Protein AF-A0A966QIK7-F1 (afdb_monomer_lite)

Sequence (91 aa):
MSDKELLKRIEKLESRNKKVEGDKAWETSWLRRISIMFLTYMVVVVYLKFVIHIDPWINALVPVIGFAASTLTLTFLKRSWLDKLYKKQRP

Secondary structure (DSSP, 8-state):
--HHHHHHHHHHHHHHHHHHHHHHHHHH-HHHHHHHHHHHHHHHHHHHHH-TTS-HHHHHHHHHHHHHHHHHHHHHHHHHHHHHHHHHT--

Radius of gyration: 20.85 Å; chains: 1; bounding box: 51×24×56 Å

Foldseek 3Di:
DDPVVVVVVVVVVVVVVLVVVLVVCLVPDPVLVVLLVVLVVVLVVVCVVPPPPHDVVVVVCSVVVSVVVSVVVSVVVSVVVSVVVVVVPDD

Structure (mmCIF, N/CA/C/O backbone):
data_AF-A0A966QIK7-F1
#
_entry.id   AF-A0A966QIK7-F1
#
loop_
_atom_site.group_PDB
_atom_site.id
_atom_site.type_symbol
_atom_site.label_atom_id
_atom_site.label_alt_id
_atom_site.label_comp_id
_atom_site.label_asym_id
_atom_site.label_entity_id
_atom_site.label_seq_id
_atom_site.pdbx_PDB_ins_code
_atom_site.Cartn_x
_atom_site.Cartn_y
_atom_site.Cartn_z
_atom_site.occupancy
_atom_site.B_iso_or_equiv
_atom_site.auth_seq_id
_atom_site.auth_comp_id
_atom_site.auth_asym_id
_atom_site.auth_atom_id
_atom_site.pdbx_PDB_model_num
ATOM 1 N N . MET A 1 1 ? -32.727 9.903 28.867 1.00 59.75 1 MET A N 1
ATOM 2 C CA . MET A 1 1 ? -31.783 9.063 28.102 1.00 59.75 1 MET A CA 1
ATOM 3 C C . MET A 1 1 ? -31.539 7.830 28.946 1.00 59.75 1 MET A C 1
ATOM 5 O O . MET A 1 1 ? -31.163 7.990 30.098 1.00 59.75 1 MET A O 1
ATOM 9 N N . SER A 1 2 ? -31.903 6.649 28.454 1.00 83.50 2 SER A N 1
ATOM 10 C CA . SER A 1 2 ? -31.855 5.409 29.246 1.00 83.50 2 SER A CA 1
ATOM 11 C C . SER A 1 2 ? -30.454 4.794 29.201 1.00 83.50 2 SER A C 1
ATOM 13 O O . SER A 1 2 ? -29.792 4.872 28.167 1.00 83.50 2 SER A O 1
ATOM 15 N N . ASP A 1 3 ? -30.015 4.120 30.267 1.00 86.12 3 ASP A N 1
ATOM 16 C CA . ASP A 1 3 ? -28.716 3.421 30.320 1.00 86.12 3 ASP A CA 1
ATOM 17 C C . ASP A 1 3 ? -28.517 2.451 29.140 1.00 86.12 3 ASP A C 1
ATOM 19 O O . ASP A 1 3 ? -27.417 2.303 28.605 1.00 86.12 3 ASP A O 1
ATOM 23 N N . LYS A 1 4 ? -29.611 1.861 28.637 1.00 86.94 4 LYS A N 1
ATOM 24 C CA . LYS A 1 4 ? -29.604 1.007 27.437 1.00 86.94 4 LYS A CA 1
ATOM 25 C C . LYS A 1 4 ? -29.228 1.760 26.153 1.00 86.94 4 LYS A C 1
ATOM 27 O O . LYS A 1 4 ? -28.624 1.174 25.256 1.00 86.94 4 LYS A O 1
ATOM 32 N N . GLU A 1 5 ? -29.583 3.037 26.034 1.00 89.12 5 GLU A N 1
ATOM 33 C CA . GLU A 1 5 ? -29.214 3.876 24.884 1.00 89.12 5 GLU A CA 1
ATOM 34 C C . GLU A 1 5 ? -27.739 4.280 24.938 1.00 89.12 5 GLU A C 1
ATOM 36 O O . GLU A 1 5 ? -27.075 4.336 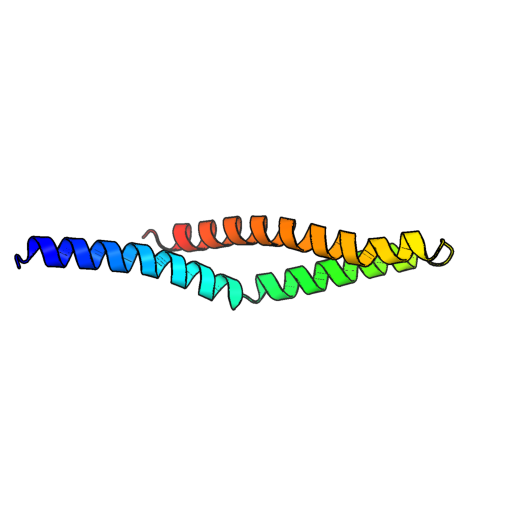23.899 1.00 89.12 5 GLU A O 1
ATOM 41 N N . LEU A 1 6 ? -27.215 4.519 26.145 1.00 90.56 6 LEU A N 1
ATOM 42 C CA . LEU A 1 6 ? -25.802 4.821 26.366 1.00 90.56 6 LEU A CA 1
ATOM 43 C C . LEU A 1 6 ? -24.918 3.626 26.002 1.00 90.56 6 LEU A C 1
ATOM 45 O O . LEU A 1 6 ? -23.974 3.793 25.233 1.00 90.56 6 LEU A O 1
ATOM 49 N N . LEU A 1 7 ? -25.279 2.418 26.443 1.00 91.69 7 LEU A N 1
ATOM 50 C CA . LEU A 1 7 ? -24.560 1.188 26.093 1.00 91.69 7 LEU A CA 1
ATOM 51 C C . LEU A 1 7 ? -24.503 0.959 24.575 1.00 91.69 7 LEU A C 1
ATOM 53 O O . LEU A 1 7 ? -23.429 0.724 24.026 1.00 91.69 7 LEU A O 1
ATOM 57 N N . LYS A 1 8 ? -25.629 1.134 23.867 1.00 89.75 8 LYS A N 1
ATOM 58 C CA . LYS A 1 8 ? -25.665 1.035 22.394 1.00 89.75 8 LYS A CA 1
ATOM 59 C C . LYS A 1 8 ? -24.773 2.070 21.707 1.00 89.75 8 LYS A C 1
ATOM 61 O O . LYS A 1 8 ? -24.175 1.791 20.666 1.00 89.75 8 LYS A O 1
ATOM 66 N N . ARG A 1 9 ? -24.693 3.288 22.250 1.00 92.69 9 ARG A N 1
ATOM 67 C CA . ARG A 1 9 ? -23.790 4.327 21.735 1.00 92.69 9 ARG A CA 1
ATOM 68 C C . ARG A 1 9 ? -22.326 3.961 21.963 1.00 92.69 9 ARG A C 1
ATOM 70 O O . ARG A 1 9 ? -21.541 4.138 21.036 1.00 92.69 9 ARG A O 1
ATOM 77 N N . ILE A 1 10 ? -21.980 3.443 23.139 1.00 91.81 10 ILE A N 1
ATOM 78 C CA . ILE A 1 10 ? -20.617 3.013 23.479 1.00 91.81 10 ILE A CA 1
ATOM 79 C C . ILE A 1 10 ? -20.163 1.891 22.539 1.00 91.81 10 ILE A C 1
ATOM 81 O O . ILE A 1 10 ? -19.136 2.033 21.883 1.00 91.81 10 ILE A O 1
ATOM 85 N N . GLU A 1 11 ? -20.977 0.855 22.342 1.00 91.12 11 GLU A N 1
ATOM 86 C CA . GLU A 1 11 ? -20.660 -0.257 21.432 1.00 91.12 11 GLU A CA 1
ATOM 87 C C . GLU A 1 11 ? -20.456 0.217 19.975 1.00 91.12 11 GLU A C 1
ATOM 89 O O . GLU A 1 11 ? -19.535 -0.198 19.257 1.00 91.12 11 GLU A O 1
ATOM 94 N N . LYS A 1 12 ? -21.282 1.169 19.521 1.00 90.44 12 LYS A N 1
ATOM 95 C CA . LYS A 1 12 ? -21.133 1.787 18.194 1.00 90.44 12 LYS A CA 1
ATOM 96 C C . LYS A 1 12 ? -19.855 2.626 18.075 1.00 90.44 12 LYS A C 1
ATOM 98 O O . LYS A 1 12 ? -19.290 2.723 16.984 1.00 90.44 12 LYS A O 1
ATOM 103 N N . LEU A 1 13 ? -19.411 3.257 19.158 1.00 89.62 13 LEU A N 1
ATOM 104 C CA . LEU A 1 13 ? -18.165 4.022 19.187 1.00 89.62 13 LEU A CA 1
ATOM 105 C C . LEU A 1 13 ? -16.950 3.090 19.192 1.00 89.62 13 LEU A C 1
ATOM 107 O O . LEU A 1 13 ? -16.056 3.276 18.370 1.00 89.62 13 LEU A O 1
ATOM 111 N N . GLU A 1 14 ? -16.950 2.048 20.020 1.00 89.06 14 GLU A N 1
ATOM 112 C CA . GLU A 1 14 ? -15.866 1.061 20.091 1.00 89.06 14 GLU A CA 1
ATOM 113 C C . GLU A 1 14 ? -15.674 0.318 18.766 1.00 89.06 14 GLU A C 1
ATOM 115 O O . GLU A 1 14 ? -14.557 0.216 18.258 1.00 89.06 14 GLU A O 1
ATOM 120 N N . SER A 1 15 ? -16.764 -0.133 18.139 1.00 85.06 15 SER A N 1
ATOM 121 C CA . SER A 1 15 ? -16.699 -0.828 16.845 1.00 85.06 15 SER A CA 1
ATOM 122 C C . SER A 1 15 ? -16.126 0.042 15.720 1.00 85.06 15 SER A C 1
ATOM 124 O O . SER A 1 15 ? -15.428 -0.463 14.835 1.00 85.06 15 SER A O 1
ATOM 126 N N . ARG A 1 16 ? -16.384 1.355 15.743 1.00 85.81 16 ARG A N 1
ATOM 127 C CA . ARG A 1 16 ? -15.784 2.312 14.803 1.00 85.81 16 ARG A CA 1
ATOM 128 C C . ARG A 1 16 ? -14.328 2.605 15.144 1.00 85.81 16 ARG A C 1
ATOM 130 O O . ARG A 1 16 ? -13.497 2.574 14.238 1.00 85.81 16 ARG A O 1
ATOM 137 N N . ASN A 1 17 ? -14.016 2.845 16.416 1.00 90.56 17 ASN A N 1
ATOM 138 C CA . ASN A 1 17 ? -12.653 3.122 16.868 1.00 90.56 17 ASN A CA 1
ATOM 139 C C . ASN A 1 17 ? -11.720 1.955 16.549 1.00 90.56 17 AS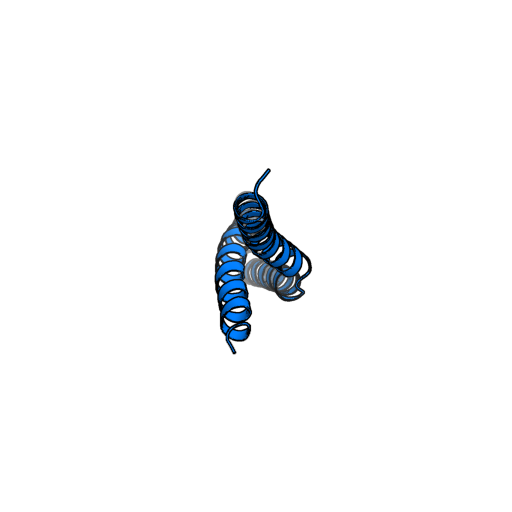N A C 1
ATOM 141 O O . ASN A 1 17 ? -10.654 2.181 15.993 1.00 90.56 17 ASN A O 1
ATOM 145 N N . LYS A 1 18 ? -12.169 0.710 16.735 1.00 83.94 18 LYS A N 1
ATOM 146 C CA . LYS A 1 18 ? -11.397 -0.492 16.393 1.00 83.94 18 LYS A CA 1
ATOM 147 C C . LYS A 1 18 ? -10.973 -0.546 14.921 1.00 83.94 18 LYS A C 1
ATOM 149 O O . LYS A 1 18 ? -9.875 -1.012 14.621 1.00 83.94 18 LYS A O 1
ATOM 154 N N . LYS A 1 19 ? -11.820 -0.072 13.998 1.00 83.50 19 LYS A N 1
ATOM 155 C CA . LYS A 1 19 ? -11.478 0.027 12.565 1.00 83.50 19 LYS A CA 1
ATOM 156 C C . LYS A 1 19 ? -10.444 1.125 12.321 1.00 83.50 19 LYS A C 1
ATOM 158 O O . LYS A 1 19 ? -9.438 0.884 11.663 1.00 83.50 19 LYS A O 1
ATOM 163 N N . VAL A 1 20 ? -10.672 2.303 12.902 1.00 86.31 20 VAL A N 1
ATOM 164 C CA . VAL A 1 20 ? -9.780 3.464 12.768 1.00 86.31 20 VAL A CA 1
ATOM 165 C C . VAL A 1 20 ? -8.395 3.180 13.355 1.00 86.31 20 VAL A C 1
ATOM 167 O O . VAL A 1 20 ? -7.388 3.570 12.775 1.00 86.31 20 VAL A O 1
ATOM 170 N N . GLU A 1 21 ? -8.320 2.484 14.485 1.00 85.56 21 GLU A N 1
ATOM 171 C CA . GLU A 1 21 ? -7.058 2.082 15.107 1.00 85.56 21 GLU A CA 1
ATOM 172 C C . GLU A 1 21 ? -6.306 1.055 14.264 1.00 85.56 21 GLU A C 1
ATOM 174 O O . GLU A 1 21 ? -5.095 1.183 14.100 1.00 85.56 21 GLU A O 1
ATOM 179 N N . GLY A 1 22 ? -7.013 0.093 13.661 1.00 83.38 22 GLY A N 1
ATOM 180 C CA . GLY A 1 22 ? -6.420 -0.834 12.696 1.00 83.38 22 GLY A CA 1
ATOM 181 C C . GLY A 1 22 ? -5.817 -0.106 11.491 1.00 83.38 22 GLY A C 1
ATOM 182 O O . GLY A 1 22 ? -4.689 -0.396 11.089 1.00 83.38 22 GLY A O 1
ATOM 183 N N . ASP A 1 23 ? -6.530 0.888 10.957 1.00 82.25 23 ASP A N 1
ATOM 184 C CA . ASP A 1 23 ? -6.033 1.726 9.865 1.00 82.25 23 ASP A CA 1
ATOM 185 C C . ASP A 1 23 ? -4.802 2.543 10.285 1.00 82.25 23 ASP A C 1
ATOM 187 O O . ASP A 1 23 ? -3.773 2.480 9.614 1.00 82.25 23 ASP A O 1
ATOM 191 N N . LYS A 1 24 ? -4.844 3.229 11.434 1.00 82.00 24 LYS A N 1
ATOM 192 C CA . LYS A 1 24 ? -3.698 3.989 11.968 1.00 82.00 24 LYS A CA 1
ATOM 193 C C . LYS A 1 24 ? -2.473 3.106 12.210 1.00 82.00 24 LYS A C 1
ATOM 195 O O . LYS A 1 24 ? -1.346 3.497 11.894 1.00 82.00 24 LYS A O 1
ATOM 200 N N . ALA A 1 25 ? -2.681 1.910 12.753 1.00 83.88 25 ALA A N 1
ATOM 201 C CA . ALA A 1 25 ? -1.608 0.964 13.025 1.00 83.88 25 ALA A CA 1
ATOM 202 C C . ALA A 1 25 ? -0.991 0.430 11.720 1.00 83.88 25 ALA A C 1
ATOM 204 O O . ALA A 1 25 ? 0.223 0.259 11.632 1.00 83.88 25 ALA A O 1
ATOM 205 N N . TRP A 1 26 ? -1.797 0.241 10.670 1.00 81.12 26 TRP A N 1
ATOM 206 C CA . TRP A 1 26 ? -1.291 -0.089 9.338 1.00 81.12 26 TRP A CA 1
ATOM 207 C C . TRP A 1 26 ? -0.455 1.047 8.737 1.00 81.12 26 TRP A C 1
ATOM 209 O O . TRP A 1 26 ? 0.616 0.802 8.179 1.00 81.12 26 TRP A O 1
ATOM 219 N N . GLU A 1 27 ? -0.913 2.294 8.848 1.00 80.12 27 GLU A N 1
ATOM 220 C CA . GLU A 1 27 ? -0.200 3.455 8.302 1.00 80.12 27 GLU A CA 1
ATOM 221 C C . GLU A 1 27 ? 1.148 3.706 8.980 1.00 80.12 27 GLU A C 1
ATOM 223 O O . GLU A 1 27 ? 2.116 4.077 8.313 1.00 80.12 27 GLU A O 1
ATOM 228 N N . THR A 1 28 ? 1.225 3.444 10.283 1.00 81.06 28 THR A N 1
ATOM 229 C CA . THR A 1 28 ? 2.466 3.514 11.066 1.00 81.06 28 THR A CA 1
ATOM 230 C C . THR A 1 28 ? 3.311 2.241 10.972 1.00 81.06 28 THR A C 1
ATOM 232 O O . THR A 1 28 ? 4.464 2.239 11.406 1.00 81.06 28 THR A O 1
ATOM 235 N N . SER A 1 29 ? 2.791 1.169 10.365 1.00 82.56 29 SER A N 1
ATOM 236 C CA . SER A 1 29 ? 3.512 -0.096 10.253 1.00 82.56 29 SER A CA 1
ATOM 237 C C . SER A 1 29 ? 4.762 0.027 9.376 1.00 82.56 29 SER A C 1
ATOM 239 O O . SER A 1 29 ? 4.749 0.540 8.251 1.00 82.56 29 SER A O 1
ATOM 241 N N . TRP A 1 30 ? 5.860 -0.544 9.870 1.00 78.25 30 TRP A N 1
ATOM 242 C CA . TRP A 1 30 ? 7.087 -0.711 9.092 1.00 78.25 30 TRP A CA 1
ATOM 243 C C . TRP A 1 30 ? 6.889 -1.636 7.891 1.00 78.25 30 TRP A C 1
ATOM 245 O O . TRP A 1 30 ? 7.548 -1.455 6.871 1.00 78.25 30 TRP A O 1
ATOM 255 N N . LEU A 1 31 ? 5.936 -2.572 7.971 1.00 81.06 31 LEU A N 1
ATOM 256 C CA . LEU A 1 31 ? 5.628 -3.500 6.886 1.00 81.06 31 LEU A CA 1
ATOM 257 C C . LEU A 1 31 ? 5.219 -2.756 5.608 1.00 81.06 31 LEU A C 1
ATOM 259 O O . LEU A 1 31 ? 5.737 -3.065 4.536 1.00 81.06 31 LEU A O 1
ATOM 263 N N . ARG A 1 32 ? 4.356 -1.735 5.715 1.00 82.44 32 ARG A N 1
ATOM 264 C CA . ARG A 1 32 ? 3.966 -0.892 4.574 1.00 82.44 32 ARG A CA 1
ATOM 265 C C . ARG A 1 32 ? 5.178 -0.189 3.959 1.00 82.44 32 ARG A C 1
ATOM 267 O O . ARG A 1 32 ? 5.349 -0.225 2.743 1.00 82.44 32 ARG A O 1
ATOM 274 N N . ARG A 1 33 ? 6.020 0.440 4.787 1.00 83.62 33 ARG A N 1
ATOM 275 C CA . ARG A 1 33 ? 7.200 1.192 4.321 1.00 83.62 33 ARG A CA 1
ATOM 276 C C . ARG A 1 33 ? 8.219 0.279 3.637 1.00 83.62 33 ARG A C 1
ATOM 278 O O . ARG A 1 33 ? 8.646 0.578 2.528 1.00 83.62 33 ARG A O 1
ATOM 285 N N . ILE A 1 34 ? 8.555 -0.850 4.262 1.00 85.69 34 ILE A N 1
ATOM 286 C CA . ILE A 1 34 ? 9.502 -1.836 3.723 1.00 85.69 34 ILE A CA 1
ATOM 287 C C . ILE A 1 34 ? 8.981 -2.430 2.413 1.00 85.69 34 ILE A C 1
ATOM 289 O O . ILE A 1 34 ? 9.751 -2.560 1.468 1.00 85.69 34 ILE A O 1
ATOM 293 N N . SER A 1 35 ? 7.679 -2.717 2.319 1.00 83.25 35 SER A N 1
ATOM 294 C CA . SER A 1 35 ? 7.080 -3.263 1.094 1.00 83.25 35 SER A CA 1
ATOM 295 C C . SER A 1 35 ? 7.221 -2.308 -0.091 1.00 83.25 35 SER A C 1
ATOM 2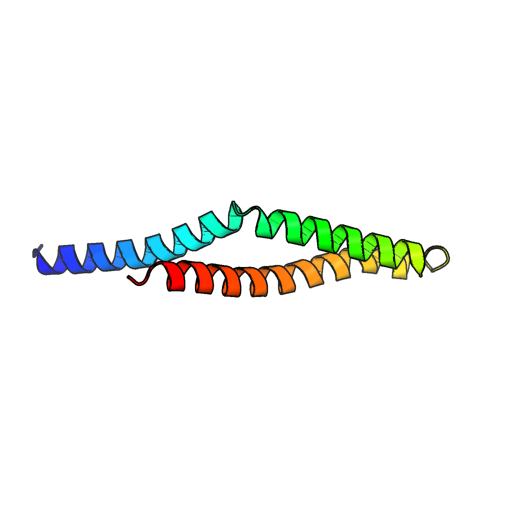97 O O . SER A 1 35 ? 7.589 -2.745 -1.176 1.00 83.25 35 SER A O 1
ATOM 299 N N . ILE A 1 36 ? 6.980 -1.005 0.111 1.00 84.69 36 ILE A N 1
ATOM 300 C CA . ILE A 1 36 ? 7.160 0.005 -0.945 1.00 84.69 36 ILE A CA 1
ATOM 301 C C . ILE A 1 36 ? 8.631 0.092 -1.349 1.00 84.69 36 ILE A C 1
ATOM 303 O O . ILE A 1 36 ? 8.935 0.020 -2.533 1.00 84.69 36 ILE A O 1
ATOM 307 N N . MET A 1 37 ? 9.544 0.213 -0.380 1.00 85.38 37 MET A N 1
ATOM 308 C CA . MET A 1 37 ? 10.980 0.320 -0.666 1.00 85.38 37 MET A CA 1
ATOM 309 C C . MET A 1 37 ? 11.499 -0.898 -1.436 1.00 85.38 37 MET A C 1
ATOM 311 O O . MET A 1 37 ? 12.191 -0.739 -2.438 1.00 85.38 37 MET A O 1
ATOM 315 N N . PHE A 1 38 ? 11.124 -2.103 -1.000 1.00 86.88 38 PHE A N 1
ATOM 316 C CA . PHE A 1 38 ? 11.510 -3.350 -1.652 1.00 86.88 38 PHE A CA 1
ATOM 317 C C . PHE A 1 38 ? 10.965 -3.439 -3.079 1.00 86.88 38 PHE A C 1
ATOM 319 O O . PHE A 1 38 ? 11.719 -3.741 -4.002 1.00 86.88 38 PHE A O 1
ATOM 326 N N . LEU A 1 39 ? 9.679 -3.134 -3.279 1.00 83.12 39 LEU A N 1
ATOM 327 C CA . LEU A 1 39 ? 9.055 -3.193 -4.598 1.00 83.12 39 LEU A CA 1
ATOM 328 C C . LEU A 1 39 ? 9.677 -2.169 -5.556 1.00 83.12 39 LEU A C 1
ATOM 330 O O . LEU A 1 39 ? 10.022 -2.519 -6.681 1.00 83.12 39 LEU A O 1
ATOM 334 N N . THR A 1 40 ? 9.882 -0.929 -5.103 1.00 82.56 40 THR A N 1
ATOM 335 C CA . THR A 1 40 ? 10.535 0.119 -5.898 1.00 82.56 40 THR A CA 1
ATOM 336 C C . THR A 1 40 ? 11.954 -0.288 -6.281 1.00 82.56 40 THR A C 1
ATOM 338 O O . THR A 1 40 ? 12.325 -0.176 -7.447 1.00 82.56 40 THR A O 1
ATOM 341 N N . TYR A 1 41 ? 12.736 -0.814 -5.334 1.00 83.50 41 TYR A N 1
ATOM 342 C CA . TYR A 1 41 ? 14.086 -1.294 -5.615 1.00 83.50 41 TYR A CA 1
ATOM 343 C C . TYR A 1 41 ? 14.080 -2.441 -6.631 1.00 83.50 41 TYR A C 1
ATOM 345 O O . TYR A 1 41 ? 14.822 -2.399 -7.608 1.00 83.50 41 TYR A O 1
ATOM 353 N N . MET A 1 42 ? 13.203 -3.431 -6.449 1.00 84.31 42 MET A N 1
ATOM 354 C CA . MET A 1 42 ? 13.086 -4.568 -7.358 1.00 84.31 42 MET A CA 1
ATOM 355 C C . MET A 1 42 ? 12.712 -4.122 -8.778 1.00 84.31 42 MET A C 1
ATOM 357 O O . MET A 1 42 ? 13.329 -4.575 -9.740 1.00 84.31 42 MET A O 1
ATOM 361 N N . VAL A 1 43 ? 11.755 -3.199 -8.917 1.00 83.00 43 VAL A N 1
ATOM 362 C CA . VAL A 1 43 ? 11.351 -2.631 -10.213 1.00 83.00 43 VAL A CA 1
ATOM 363 C C . VAL A 1 43 ? 12.525 -1.921 -10.890 1.00 83.00 43 VAL A C 1
ATOM 365 O O . VAL A 1 43 ? 12.780 -2.166 -12.067 1.00 83.00 43 VAL A O 1
ATOM 368 N N . VAL A 1 44 ? 13.282 -1.100 -10.153 1.00 82.12 44 VAL A N 1
ATOM 369 C CA . VAL A 1 44 ? 14.459 -0.393 -10.687 1.00 82.12 44 VAL A CA 1
ATOM 370 C C . VAL A 1 44 ? 15.576 -1.364 -11.078 1.00 82.12 44 VAL A C 1
ATOM 372 O O . VAL A 1 44 ? 16.185 -1.195 -12.128 1.00 82.12 44 VAL A O 1
ATOM 375 N N . VAL A 1 45 ? 15.839 -2.410 -10.291 1.00 83.56 45 VAL A N 1
ATOM 376 C CA . VAL A 1 45 ? 16.862 -3.419 -10.618 1.00 83.56 45 VAL A CA 1
ATOM 377 C C . VAL A 1 45 ? 16.492 -4.206 -11.874 1.00 83.56 45 VAL A C 1
ATOM 379 O O . VAL A 1 45 ? 17.336 -4.390 -12.748 1.00 83.56 45 VAL A O 1
ATOM 382 N N . VAL A 1 46 ? 15.237 -4.654 -11.991 1.00 81.19 46 VAL A N 1
ATOM 383 C CA . VAL A 1 46 ? 14.738 -5.328 -13.202 1.00 81.19 46 VAL A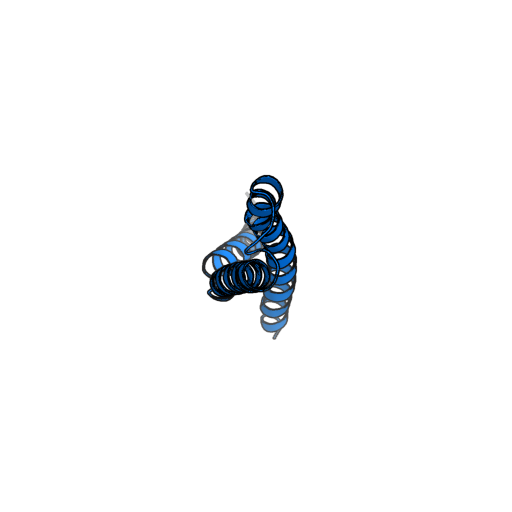 CA 1
ATOM 384 C C . VAL A 1 46 ? 14.866 -4.392 -14.401 1.00 81.19 46 VAL A C 1
ATOM 386 O O . VAL A 1 46 ? 15.397 -4.778 -15.438 1.00 81.19 46 VAL A O 1
ATOM 389 N N . TYR A 1 47 ? 14.464 -3.136 -14.241 1.00 75.12 47 TYR A N 1
ATOM 390 C CA . TYR A 1 47 ? 14.593 -2.125 -15.277 1.00 75.12 47 TYR A CA 1
ATOM 391 C C . TYR A 1 47 ? 16.038 -1.935 -15.750 1.00 75.12 47 TYR A C 1
ATOM 393 O O . TYR A 1 47 ? 16.320 -2.079 -16.939 1.00 75.12 47 TYR A O 1
ATOM 401 N N . LEU A 1 48 ? 16.970 -1.694 -14.825 1.00 74.19 48 LEU A N 1
ATOM 402 C CA . LEU A 1 48 ? 18.382 -1.513 -15.154 1.00 74.19 48 LEU A CA 1
ATOM 403 C C . LEU A 1 48 ? 18.974 -2.767 -15.818 1.00 74.19 48 LEU A C 1
ATOM 405 O O . LEU A 1 48 ? 19.818 -2.666 -16.700 1.00 74.19 48 LEU A O 1
ATOM 409 N N . LYS A 1 49 ? 18.508 -3.962 -15.446 1.00 75.31 49 LYS A N 1
ATOM 410 C CA . LYS A 1 49 ? 18.998 -5.215 -16.027 1.00 75.31 49 LYS A CA 1
ATOM 411 C C . LYS A 1 49 ? 18.530 -5.451 -17.467 1.00 75.31 49 LYS A C 1
ATOM 413 O O . LYS A 1 49 ? 19.291 -6.016 -18.246 1.00 75.31 49 LYS A O 1
ATOM 418 N N . PHE A 1 50 ? 17.299 -5.075 -17.814 1.00 70.19 50 PHE A N 1
ATOM 419 C CA . PHE A 1 50 ? 16.685 -5.457 -19.096 1.00 70.19 50 PHE A CA 1
ATOM 420 C C . PHE A 1 50 ? 16.495 -4.297 -20.085 1.00 70.19 50 PHE A C 1
ATOM 422 O O . PHE A 1 50 ? 16.278 -4.549 -21.266 1.00 70.19 50 PHE A O 1
ATOM 429 N N . VAL A 1 51 ? 16.549 -3.042 -19.627 1.00 67.88 51 VAL A N 1
ATOM 430 C CA . VAL A 1 51 ? 15.959 -1.898 -20.351 1.00 67.88 51 VAL A CA 1
ATOM 431 C C . VAL A 1 51 ? 16.931 -0.712 -20.498 1.00 67.88 51 VAL A C 1
ATOM 433 O O . VAL A 1 51 ? 16.555 0.349 -20.980 1.00 67.88 51 VAL A O 1
ATOM 436 N N . ILE A 1 52 ? 18.217 -0.867 -20.158 1.00 63.19 52 ILE A N 1
ATOM 437 C CA . ILE A 1 52 ? 19.225 0.213 -20.282 1.00 63.19 52 ILE A CA 1
ATOM 438 C C . ILE A 1 52 ? 19.444 0.688 -21.740 1.00 63.19 52 ILE A C 1
ATOM 440 O O . ILE A 1 52 ? 20.122 1.689 -21.952 1.00 63.19 52 ILE A O 1
ATOM 444 N N . HIS A 1 53 ? 18.879 0.026 -22.760 1.00 63.91 53 HIS A N 1
ATOM 445 C CA . HIS A 1 53 ? 19.008 0.406 -24.183 1.00 63.91 53 HIS A CA 1
ATOM 446 C C . HIS A 1 53 ? 17.661 0.639 -24.901 1.00 63.91 53 HIS A C 1
ATOM 448 O O . HIS A 1 53 ? 17.613 0.599 -26.127 1.00 63.91 53 HIS 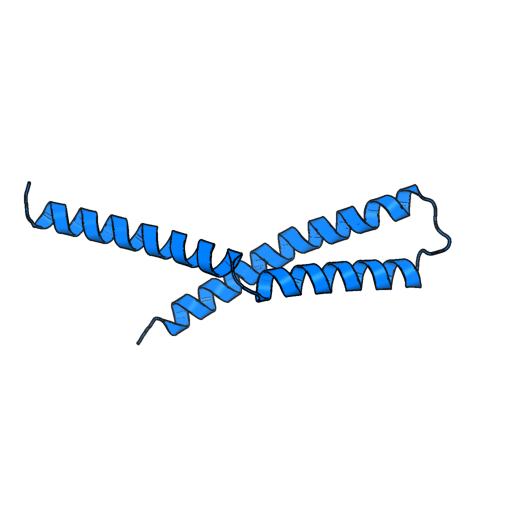A O 1
ATOM 454 N N . ILE A 1 54 ? 16.558 0.851 -24.171 1.00 62.00 54 ILE A N 1
ATOM 455 C CA . ILE A 1 54 ? 15.209 0.945 -24.763 1.00 62.00 54 ILE A CA 1
ATOM 456 C C . ILE A 1 54 ? 14.660 2.383 -24.696 1.00 62.00 54 ILE A C 1
ATOM 458 O O . ILE A 1 54 ? 15.013 3.158 -23.805 1.00 62.00 54 ILE A O 1
ATOM 462 N N . ASP A 1 55 ? 13.806 2.718 -25.670 1.00 71.88 55 ASP A N 1
ATOM 463 C CA . ASP A 1 55 ? 13.129 4.002 -25.884 1.00 71.88 55 ASP A CA 1
ATOM 464 C C . ASP A 1 55 ? 12.611 4.683 -24.591 1.00 71.88 55 ASP A C 1
ATOM 466 O O . ASP A 1 55 ? 11.977 4.023 -23.755 1.00 71.88 55 ASP A O 1
ATOM 470 N N . PRO A 1 56 ? 12.774 6.017 -24.434 1.00 73.50 56 PRO A N 1
ATOM 471 C CA . PRO A 1 56 ? 12.354 6.768 -23.242 1.00 73.50 56 PRO A CA 1
ATOM 472 C C . PRO A 1 56 ? 10.882 6.580 -22.843 1.00 73.50 56 PRO A C 1
ATOM 474 O O . PRO A 1 56 ? 10.541 6.648 -21.662 1.00 73.50 56 PRO A O 1
ATOM 477 N N . TRP A 1 57 ? 10.009 6.307 -23.813 1.00 77.00 57 TRP A N 1
ATOM 478 C CA . TRP A 1 57 ? 8.581 6.073 -23.594 1.00 77.00 57 TRP A CA 1
ATOM 479 C C . TRP A 1 57 ? 8.300 4.800 -22.788 1.00 77.00 57 TRP A C 1
ATOM 481 O O . TRP A 1 57 ? 7.416 4.798 -21.932 1.00 77.00 57 TRP A O 1
ATOM 491 N N . ILE A 1 58 ? 9.080 3.734 -23.001 1.00 71.88 58 ILE A N 1
ATOM 492 C CA . ILE A 1 58 ? 8.966 2.491 -22.224 1.00 71.88 58 ILE A CA 1
ATOM 493 C C . ILE A 1 58 ? 9.549 2.697 -20.823 1.00 71.88 58 ILE A C 1
ATOM 495 O O . ILE A 1 58 ? 8.971 2.246 -19.833 1.00 71.88 58 ILE A O 1
ATOM 499 N N . ASN A 1 59 ? 10.636 3.461 -20.721 1.00 72.25 59 ASN A N 1
ATOM 500 C CA . ASN A 1 59 ? 11.286 3.780 -19.449 1.00 72.25 59 ASN A CA 1
ATOM 501 C C . ASN A 1 59 ? 10.363 4.568 -18.510 1.00 72.25 59 ASN A C 1
ATOM 503 O O . ASN A 1 59 ? 10.344 4.319 -17.306 1.00 72.25 59 ASN A O 1
ATOM 507 N N . ALA A 1 60 ? 9.543 5.469 -19.059 1.00 77.00 60 ALA A N 1
ATOM 508 C CA . ALA A 1 60 ? 8.567 6.240 -18.294 1.00 77.00 60 ALA A CA 1
ATOM 509 C C . ALA A 1 60 ? 7.438 5.378 -17.691 1.00 77.00 60 ALA A C 1
ATOM 511 O O . ALA A 1 60 ? 6.885 5.737 -16.652 1.00 77.00 60 ALA A O 1
ATOM 512 N N . LEU A 1 61 ? 7.113 4.224 -18.287 1.00 79.38 61 LEU A N 1
ATOM 513 C CA . LEU A 1 61 ? 6.064 3.327 -17.780 1.00 79.38 61 LEU A CA 1
ATOM 514 C C . LEU A 1 61 ? 6.507 2.506 -16.565 1.00 79.38 61 LEU A C 1
ATOM 516 O O . LEU A 1 61 ? 5.675 2.062 -15.778 1.00 79.38 61 LEU A O 1
ATOM 520 N N . VAL A 1 62 ? 7.807 2.323 -16.372 1.00 75.75 62 VAL A N 1
ATOM 521 C CA . VAL A 1 62 ? 8.377 1.500 -15.299 1.00 75.75 62 VAL A CA 1
ATOM 522 C C . VAL A 1 62 ? 8.020 2.011 -13.896 1.00 75.75 62 VAL A C 1
ATOM 524 O O . VAL A 1 62 ? 7.468 1.229 -13.116 1.00 75.75 62 VAL A O 1
ATOM 527 N N . PRO A 1 63 ? 8.248 3.293 -13.540 1.00 75.94 63 PRO A N 1
ATOM 528 C CA . PRO A 1 63 ? 7.811 3.816 -12.247 1.00 75.94 63 PRO A CA 1
ATOM 529 C C . PRO A 1 63 ? 6.282 3.817 -12.100 1.00 75.94 63 PRO A C 1
ATOM 531 O O . PRO A 1 63 ? 5.784 3.634 -10.991 1.00 75.94 63 PRO A O 1
ATOM 534 N N . VAL A 1 64 ? 5.528 3.953 -13.199 1.00 82.94 64 VAL A N 1
ATOM 535 C CA . VAL A 1 64 ? 4.054 3.914 -13.188 1.00 82.94 64 VAL A CA 1
ATOM 536 C C . VAL A 1 64 ? 3.548 2.514 -12.840 1.00 82.94 64 VAL A C 1
ATOM 538 O O . VAL A 1 64 ? 2.707 2.362 -11.954 1.00 82.94 64 VAL A O 1
ATOM 541 N N . ILE A 1 65 ? 4.100 1.480 -13.480 1.00 82.94 65 ILE A N 1
ATOM 542 C CA . ILE A 1 65 ? 3.765 0.079 -13.206 1.00 82.94 65 ILE A CA 1
ATOM 543 C C . ILE A 1 65 ? 4.221 -0.310 -11.799 1.00 82.94 65 ILE A C 1
ATOM 545 O O . ILE A 1 65 ? 3.461 -0.944 -11.071 1.00 82.94 65 ILE A O 1
ATOM 549 N N . GLY A 1 66 ? 5.417 0.109 -11.377 1.00 83.62 66 GLY A N 1
ATOM 550 C CA . GLY A 1 66 ? 5.900 -0.125 -10.016 1.00 83.62 66 GLY A CA 1
ATOM 551 C C . GLY A 1 66 ? 4.988 0.502 -8.960 1.00 83.62 66 GLY A C 1
ATOM 552 O O . GLY A 1 66 ? 4.612 -0.153 -7.987 1.00 83.62 66 GLY A O 1
ATOM 553 N N . PHE A 1 67 ? 4.549 1.742 -9.182 1.00 82.38 67 PHE A N 1
ATOM 554 C CA . PHE A 1 67 ? 3.595 2.402 -8.299 1.00 82.38 67 PHE A CA 1
ATOM 555 C C . PHE A 1 67 ? 2.239 1.685 -8.287 1.00 82.38 67 PHE A C 1
ATOM 557 O O . PHE A 1 67 ? 1.730 1.378 -7.208 1.00 82.38 67 PHE A O 1
ATOM 564 N N . ALA A 1 68 ? 1.680 1.339 -9.448 1.00 84.62 68 ALA A N 1
ATOM 565 C CA . ALA A 1 68 ? 0.411 0.616 -9.544 1.00 84.62 68 ALA A CA 1
ATOM 566 C C . ALA A 1 68 ? 0.470 -0.774 -8.882 1.00 84.62 68 ALA A C 1
ATOM 568 O O . ALA A 1 68 ? -0.434 -1.165 -8.146 1.00 84.62 68 ALA A O 1
ATOM 569 N N . ALA A 1 69 ? 1.567 -1.509 -9.063 1.00 81.06 69 ALA A N 1
ATOM 570 C CA . ALA A 1 69 ? 1.787 -2.778 -8.378 1.00 81.06 69 ALA A CA 1
ATOM 571 C C . ALA A 1 69 ? 1.872 -2.587 -6.854 1.00 81.06 69 ALA A C 1
ATOM 573 O O . ALA A 1 69 ? 1.363 -3.418 -6.094 1.00 81.06 69 ALA A O 1
ATOM 574 N N . SER A 1 70 ? 2.448 -1.473 -6.387 1.00 78.00 70 SER A N 1
ATOM 575 C CA . SER A 1 70 ? 2.504 -1.156 -4.958 1.00 78.00 70 SER A CA 1
ATOM 576 C C . SER A 1 70 ? 1.118 -0.906 -4.363 1.00 78.00 70 SER A C 1
ATOM 578 O O . SER A 1 70 ? 0.830 -1.430 -3.288 1.00 78.00 70 SER A O 1
ATOM 580 N N . THR A 1 71 ? 0.218 -0.195 -5.054 1.00 82.31 71 THR A N 1
ATOM 581 C CA . THR A 1 71 ? -1.130 0.092 -4.527 1.00 82.31 71 THR A CA 1
ATOM 582 C C . THR A 1 71 ? -1.960 -1.185 -4.372 1.00 82.31 71 THR A C 1
ATOM 584 O O . THR A 1 71 ? -2.651 -1.362 -3.362 1.00 82.31 71 THR A O 1
ATOM 587 N N . LEU A 1 72 ? -1.825 -2.124 -5.313 1.00 82.88 72 LEU A N 1
ATOM 588 C CA . LEU A 1 72 ? -2.474 -3.436 -5.261 1.00 82.88 72 LEU A CA 1
ATOM 589 C C . LEU A 1 72 ? -1.884 -4.320 -4.151 1.00 82.88 72 LEU A C 1
ATOM 591 O O . LEU A 1 72 ? -2.618 -4.841 -3.306 1.00 82.88 72 LEU A O 1
ATOM 595 N N . THR A 1 73 ? -0.555 -4.434 -4.100 1.00 82.31 73 THR A N 1
ATOM 596 C CA . THR A 1 73 ? 0.151 -5.274 -3.119 1.00 82.31 73 THR A CA 1
ATOM 597 C C . THR A 1 73 ? -0.085 -4.786 -1.691 1.00 82.31 73 THR A C 1
ATOM 599 O O . THR A 1 73 ? -0.386 -5.578 -0.799 1.00 82.31 73 THR A O 1
ATOM 602 N N . LEU A 1 74 ? -0.026 -3.471 -1.459 1.00 82.00 74 LEU A N 1
ATOM 603 C CA . LEU A 1 74 ? -0.278 -2.879 -0.145 1.00 82.00 74 LEU A CA 1
ATOM 604 C C . LEU A 1 74 ? -1.709 -3.113 0.334 1.00 82.00 74 LEU A C 1
ATOM 606 O O . LEU A 1 74 ? -1.915 -3.344 1.523 1.00 82.00 74 LEU A O 1
ATOM 610 N N . THR A 1 75 ? -2.690 -3.091 -0.568 1.00 81.56 75 THR A N 1
ATOM 611 C CA . THR A 1 75 ? -4.089 -3.374 -0.221 1.00 81.56 75 THR A CA 1
ATOM 612 C C . THR A 1 75 ? -4.258 -4.824 0.242 1.00 81.56 75 THR A C 1
ATOM 614 O O . THR A 1 75 ? -4.930 -5.084 1.245 1.00 81.56 75 THR A O 1
ATOM 617 N N . PHE A 1 76 ? -3.606 -5.772 -0.436 1.00 82.19 76 PHE A N 1
ATOM 618 C CA . PHE A 1 76 ? -3.629 -7.186 -0.056 1.00 82.19 76 PHE A CA 1
ATOM 619 C C . PHE A 1 76 ? -2.881 -7.454 1.261 1.00 82.19 76 PHE A C 1
ATOM 621 O O . PHE A 1 76 ? -3.388 -8.153 2.147 1.00 82.19 76 PHE A O 1
ATOM 628 N N . LEU A 1 77 ? -1.704 -6.847 1.433 1.00 82.62 77 LEU A N 1
ATOM 629 C CA . LEU A 1 77 ? -0.920 -6.954 2.664 1.00 82.62 77 LEU A CA 1
ATOM 630 C C . LEU A 1 77 ? -1.642 -6.323 3.858 1.00 82.62 77 LEU A C 1
ATOM 632 O O . LEU A 1 77 ? -1.633 -6.911 4.938 1.00 82.62 77 LEU A O 1
ATOM 636 N N . LYS A 1 78 ? -2.328 -5.188 3.663 1.00 82.31 78 LYS A N 1
ATOM 637 C CA . LYS A 1 78 ? -3.158 -4.546 4.691 1.00 82.31 78 LYS A CA 1
ATOM 638 C C . LYS A 1 78 ? -4.233 -5.494 5.204 1.00 82.31 78 LYS A C 1
ATOM 640 O O . LYS A 1 78 ? -4.361 -5.663 6.413 1.00 82.31 78 LYS A O 1
ATOM 645 N N . ARG A 1 79 ? -4.975 -6.138 4.294 1.00 82.25 79 ARG A N 1
ATOM 646 C CA . ARG A 1 79 ? -6.009 -7.124 4.654 1.00 82.25 79 ARG A CA 1
ATOM 647 C C . ARG A 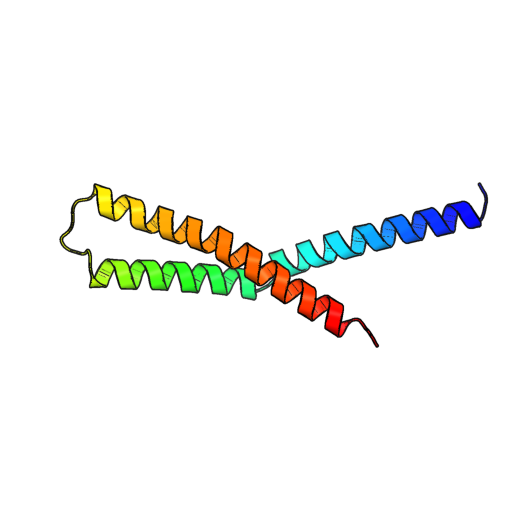1 79 ? -5.414 -8.279 5.457 1.00 82.25 79 ARG A C 1
ATOM 649 O O . ARG A 1 79 ? -5.847 -8.526 6.575 1.00 82.25 79 ARG A O 1
ATOM 656 N N . SER A 1 80 ? -4.351 -8.893 4.941 1.00 82.25 80 SER A N 1
ATOM 657 C CA . SER A 1 80 ? -3.683 -10.024 5.600 1.00 82.25 80 SER A CA 1
ATOM 658 C C . SER A 1 80 ? -3.115 -9.669 6.981 1.00 82.25 80 SER A C 1
ATOM 660 O O . SER A 1 80 ? -3.097 -10.498 7.891 1.00 82.25 80 SER A O 1
ATOM 662 N N . TRP A 1 81 ? -2.624 -8.440 7.151 1.00 82.44 81 TRP A N 1
ATOM 663 C CA . TRP A 1 81 ? -2.071 -7.957 8.412 1.00 82.44 81 TRP A CA 1
ATOM 664 C C . TRP A 1 81 ? -3.161 -7.642 9.442 1.00 82.44 81 TRP A C 1
ATOM 666 O O . TRP A 1 81 ? -3.043 -8.069 10.591 1.00 82.44 81 TRP A O 1
ATOM 676 N N . LEU A 1 82 ? -4.243 -6.974 9.023 1.00 80.88 82 LEU A N 1
ATOM 677 C CA . LEU A 1 82 ? -5.419 -6.737 9.864 1.00 80.88 82 LEU A CA 1
ATOM 678 C C . LEU A 1 82 ? -6.051 -8.057 10.318 1.00 80.88 82 LEU A C 1
ATOM 680 O O . LEU A 1 82 ? -6.346 -8.208 11.502 1.00 80.88 82 LEU A O 1
ATOM 684 N N . ASP A 1 83 ? -6.176 -9.039 9.423 1.00 79.62 83 ASP A N 1
ATOM 685 C CA . ASP A 1 83 ? -6.696 -10.365 9.764 1.00 79.62 83 ASP A CA 1
ATOM 686 C C . ASP A 1 83 ? -5.828 -11.049 10.825 1.00 79.62 83 ASP A C 1
ATOM 688 O O . ASP A 1 83 ? -6.354 -11.574 11.804 1.00 79.62 83 ASP A O 1
ATOM 692 N N . LYS A 1 84 ? -4.493 -10.995 10.705 1.00 79.69 84 LYS A N 1
ATOM 693 C CA . LYS A 1 84 ? -3.577 -11.534 11.729 1.00 79.69 84 LYS A CA 1
ATOM 694 C C . LYS A 1 84 ? -3.697 -10.804 13.068 1.00 79.69 84 LYS A C 1
ATOM 696 O O . LYS A 1 84 ? -3.669 -11.456 14.111 1.00 79.69 84 LYS A O 1
ATOM 701 N N . LEU A 1 85 ? -3.847 -9.481 13.056 1.00 76.88 85 LEU A N 1
ATOM 702 C CA . LEU A 1 85 ? -4.020 -8.677 14.268 1.00 76.88 85 LEU A CA 1
ATOM 703 C C . LEU A 1 85 ? -5.326 -8.995 14.993 1.00 76.88 85 LEU A C 1
ATOM 705 O O . LEU A 1 85 ? -5.313 -9.233 16.199 1.00 76.88 85 LEU A O 1
ATOM 709 N N . TYR A 1 86 ? -6.440 -9.064 14.263 1.00 68.62 86 TYR A N 1
ATOM 710 C CA . TYR A 1 86 ? -7.733 -9.400 14.855 1.00 68.62 86 TYR A CA 1
ATOM 711 C C . TYR A 1 86 ? -7.821 -10.870 15.278 1.00 68.62 86 TYR A C 1
ATOM 713 O O . TYR A 1 86 ? -8.480 -11.169 16.272 1.00 68.62 86 TYR A O 1
ATOM 721 N N . LYS A 1 87 ? -7.112 -11.784 14.599 1.00 61.91 87 LYS A N 1
ATOM 722 C CA . LYS A 1 87 ? -7.018 -13.198 15.001 1.00 61.91 87 LYS A CA 1
ATOM 723 C C . LYS A 1 87 ? -6.179 -13.391 16.270 1.00 61.91 87 LYS A C 1
ATOM 725 O O . LYS A 1 87 ? -6.496 -14.272 17.056 1.00 61.91 87 LYS A O 1
ATOM 730 N N . LYS A 1 88 ? -5.169 -12.543 16.506 1.00 51.75 88 LYS A N 1
ATOM 731 C CA . LYS A 1 88 ? -4.367 -12.516 17.746 1.00 51.75 88 LYS A CA 1
ATOM 732 C C . LYS A 1 88 ? -5.102 -11.871 18.936 1.00 51.75 88 LYS A C 1
ATOM 734 O O . LYS A 1 88 ? -4.691 -12.060 20.071 1.00 51.75 88 LYS A O 1
ATOM 739 N N . GLN A 1 89 ? -6.179 -11.122 18.684 1.00 52.41 89 GLN A N 1
ATOM 740 C CA . GLN A 1 89 ? -7.024 -10.478 19.703 1.00 52.41 89 GLN A CA 1
ATOM 741 C C . GLN A 1 89 ? -8.211 -11.335 20.182 1.00 52.41 89 GLN A C 1
ATOM 743 O O . GLN A 1 89 ? -9.006 -10.851 20.988 1.00 52.41 89 GLN A O 1
ATOM 748 N N . ARG A 1 90 ? -8.365 -12.578 19.704 1.00 40.25 90 ARG A N 1
ATOM 749 C CA . ARG A 1 90 ? -9.253 -13.548 20.358 1.00 40.25 90 ARG A CA 1
ATOM 750 C C . ARG A 1 90 ? -8.466 -14.251 21.476 1.00 40.25 90 ARG A C 1
ATOM 752 O O . ARG A 1 90 ? -7.411 -14.792 21.145 1.00 40.25 90 ARG A O 1
ATOM 759 N N . PRO A 1 91 ? -8.921 -14.196 22.743 1.00 45.56 91 PRO A N 1
ATOM 760 C CA . PRO A 1 91 ? -8.391 -15.061 23.794 1.00 45.56 91 PRO A CA 1
ATOM 761 C C . PRO A 1 91 ? -8.620 -16.539 23.457 1.00 45.56 91 PRO A C 1
ATOM 763 O O . PRO A 1 91 ? -9.596 -16.834 22.723 1.00 45.56 91 PRO A O 1
#

pLDDT: mean 79.54, std 9.7, range [40.25, 92.69]